Protein AF-A0AAW8KH61-F1 (afdb_monomer)

Foldseek 3Di:
DVVVVVVVVVVVVVVVDDDDDADDWDDDPPPDDDTDDDDDDDDDPPDPDDPVVVCRVVVD

Secondary structure (DSSP, 8-state):
-HHHHHHHHHHHHHHTPPP------PPPPTT----S-----PPPTT----HHHHHHHH--

Radius of gyration: 19.77 Å; Cα contacts (8 Å, |Δi|>4): 12; chains: 1; bounding box: 38×28×60 Å

Sequence (60 aa):
MMRRVNILCSFALLFASHTSLAVTYPLPPEGSRLVGQSLTVTVPDHNTQPLETFAAQYGQ

pLDDT: mean 88.94, std 8.31, range [59.94, 97.5]

Mean predicted aligned error: 7.24 Å

Structure (mmCIF, N/CA/C/O backbone):
data_AF-A0AAW8KH61-F1
#
_entry.id   AF-A0AAW8KH61-F1
#
loop_
_atom_site.group_PDB
_atom_site.id
_atom_site.type_symbol
_atom_site.label_atom_id
_atom_site.label_alt_id
_atom_site.label_comp_id
_atom_site.label_asym_id
_atom_site.label_entity_id
_atom_site.label_seq_id
_atom_site.pdbx_PDB_ins_code
_atom_site.Cartn_x
_atom_site.Cartn_y
_atom_site.Cartn_z
_atom_site.occupancy
_atom_site.B_iso_or_equiv
_atom_site.auth_seq_id
_atom_site.auth_comp_id
_atom_site.auth_asym_id
_atom_site.auth_atom_id
_atom_site.pdbx_PDB_model_num
ATOM 1 N N . MET A 1 1 ? 19.950 20.222 34.420 1.00 63.72 1 MET A N 1
ATOM 2 C CA . MET A 1 1 ? 18.578 19.687 34.262 1.00 63.72 1 MET A CA 1
ATOM 3 C C . MET A 1 1 ? 18.070 19.815 32.820 1.00 63.72 1 MET A C 1
ATOM 5 O O . MET A 1 1 ? 17.812 18.794 32.199 1.00 63.72 1 MET A O 1
ATOM 9 N N . MET A 1 2 ? 18.025 21.027 32.248 1.00 78.50 2 MET A N 1
ATOM 10 C CA . MET A 1 2 ? 17.394 21.312 30.941 1.00 78.50 2 MET A CA 1
ATOM 11 C C . MET A 1 2 ? 17.963 20.532 29.740 1.00 78.50 2 MET A C 1
ATOM 13 O O . MET A 1 2 ? 17.202 20.072 28.901 1.00 78.50 2 MET A O 1
ATOM 17 N N . ARG A 1 3 ? 19.282 20.284 29.676 1.00 84.12 3 ARG A N 1
ATOM 18 C CA . ARG A 1 3 ? 19.895 19.527 28.562 1.00 84.12 3 ARG A CA 1
ATOM 19 C C . ARG A 1 3 ? 19.375 18.088 28.440 1.00 84.12 3 ARG A C 1
ATOM 21 O O . ARG A 1 3 ? 19.196 17.605 27.332 1.00 84.12 3 ARG A O 1
ATOM 28 N N . ARG A 1 4 ? 19.127 17.408 29.566 1.00 85.25 4 ARG A N 1
ATOM 29 C CA . ARG A 1 4 ? 18.595 16.032 29.565 1.00 85.25 4 ARG A CA 1
ATOM 30 C C . ARG A 1 4 ? 17.129 16.008 29.135 1.00 85.25 4 ARG A C 1
ATOM 32 O O . ARG A 1 4 ? 16.743 15.127 28.381 1.00 85.25 4 ARG A O 1
ATOM 39 N N . VAL A 1 5 ? 16.357 17.009 29.562 1.00 88.00 5 VAL A N 1
ATOM 40 C CA . VAL A 1 5 ? 14.950 17.179 29.170 1.00 88.00 5 VAL A CA 1
ATOM 41 C C . VAL A 1 5 ? 14.836 17.438 27.670 1.00 88.00 5 VAL A C 1
ATOM 43 O O . VAL A 1 5 ? 14.068 16.756 27.010 1.00 88.00 5 VAL A O 1
ATOM 46 N N . ASN A 1 6 ? 15.663 18.323 27.106 1.00 87.38 6 ASN A N 1
ATOM 47 C CA . ASN A 1 6 ? 15.646 18.584 25.666 1.00 87.38 6 ASN A CA 1
ATOM 48 C C . ASN A 1 6 ? 15.979 17.334 24.848 1.00 87.38 6 ASN A C 1
ATOM 50 O O . ASN A 1 6 ? 15.302 17.069 23.868 1.00 87.38 6 ASN A O 1
ATOM 54 N N . ILE A 1 7 ? 16.973 16.543 25.268 1.00 92.50 7 ILE A N 1
ATOM 55 C CA . ILE A 1 7 ? 17.318 15.286 24.587 1.00 92.50 7 ILE A CA 1
ATOM 56 C C . ILE A 1 7 ? 16.136 14.310 24.628 1.00 92.50 7 ILE A C 1
ATOM 58 O O . ILE A 1 7 ? 15.770 13.754 23.597 1.00 92.50 7 ILE A O 1
ATOM 62 N N . LEU A 1 8 ? 15.510 14.136 25.795 1.00 94.06 8 LEU A N 1
ATOM 63 C CA . LEU A 1 8 ? 14.331 13.278 25.938 1.00 94.06 8 LEU A CA 1
ATOM 64 C C . LEU A 1 8 ? 13.163 13.765 25.067 1.00 94.06 8 LEU A C 1
ATOM 66 O O . LEU A 1 8 ? 12.546 12.957 24.381 1.00 94.06 8 LEU A O 1
ATOM 70 N N . CYS A 1 9 ? 12.904 15.074 25.030 1.00 91.62 9 CYS A N 1
ATOM 71 C CA . CYS A 1 9 ? 11.893 15.676 24.162 1.00 91.62 9 CYS A CA 1
ATOM 72 C C . CYS A 1 9 ? 12.210 15.478 22.673 1.00 91.62 9 CYS A C 1
ATOM 74 O O . CYS A 1 9 ? 11.318 15.123 21.911 1.00 91.62 9 CYS A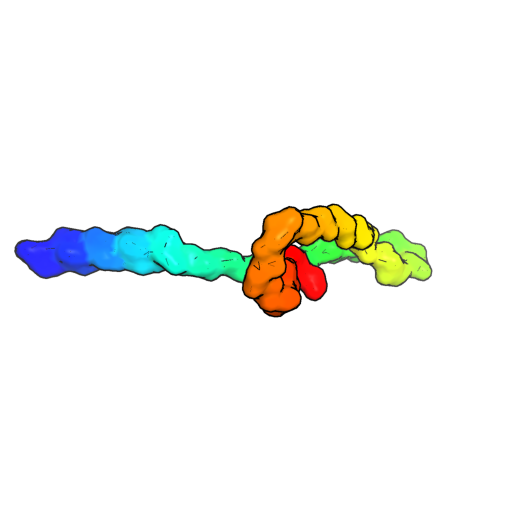 O 1
ATOM 76 N N . SER A 1 10 ? 13.465 15.655 22.251 1.00 91.56 10 SER A N 1
ATOM 77 C CA . SER A 1 10 ? 13.889 15.409 20.869 1.00 91.56 10 SER A CA 1
ATOM 78 C C . SER A 1 10 ? 13.666 13.955 20.456 1.00 91.56 10 SER A C 1
ATOM 80 O O . SER A 1 10 ? 13.135 13.708 19.377 1.00 91.56 10 SER A O 1
ATOM 82 N N . PHE A 1 11 ? 14.016 12.996 21.319 1.00 93.81 11 PHE A N 1
ATOM 83 C CA . PHE A 1 11 ? 13.736 11.584 21.058 1.00 93.81 11 PHE A CA 1
ATOM 84 C C . PHE A 1 11 ? 12.232 11.307 21.001 1.00 93.81 11 PHE A C 1
ATOM 86 O O . PHE A 1 11 ? 11.781 10.645 20.072 1.00 93.81 11 PHE A O 1
AT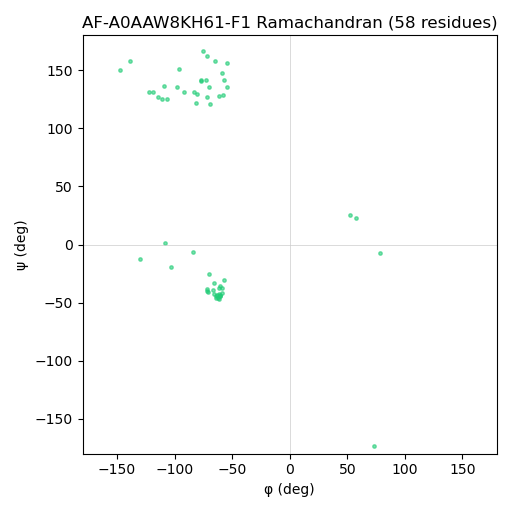OM 93 N N . ALA A 1 12 ? 11.446 11.853 21.933 1.00 93.31 12 ALA A N 1
ATOM 94 C CA . ALA A 1 12 ? 9.993 11.690 21.933 1.00 93.31 12 ALA A CA 1
ATOM 95 C C . ALA A 1 12 ? 9.348 12.212 20.637 1.00 93.31 12 ALA A C 1
ATOM 97 O O . ALA A 1 12 ? 8.494 11.540 20.067 1.00 93.31 12 ALA A O 1
ATOM 98 N N . LEU A 1 13 ? 9.795 13.367 20.134 1.00 92.00 13 LEU A N 1
ATOM 99 C CA . LEU A 1 13 ? 9.310 13.931 18.872 1.00 92.00 13 LEU A CA 1
ATOM 100 C C . LEU A 1 13 ? 9.696 13.075 17.661 1.00 92.00 13 LEU A C 1
ATOM 102 O O . LEU A 1 13 ? 8.877 12.895 16.765 1.00 92.00 13 LEU A O 1
ATOM 106 N N . LEU A 1 14 ? 10.911 12.520 17.639 1.00 90.00 14 LEU A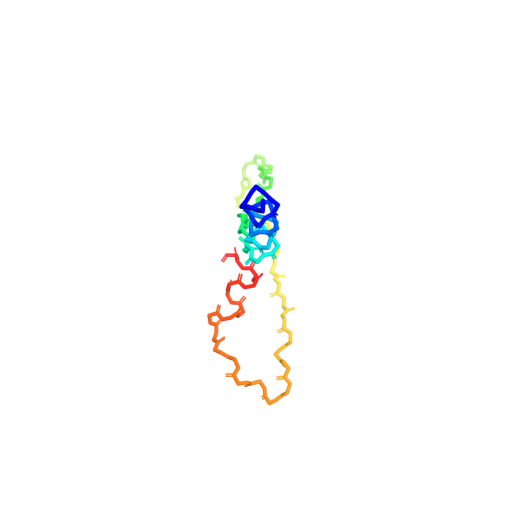 N 1
ATOM 107 C CA . LEU A 1 14 ? 11.348 11.630 16.563 1.00 90.00 14 LEU A CA 1
ATOM 108 C C . LEU A 1 14 ? 10.477 10.365 16.496 1.00 90.00 14 LEU A C 1
ATOM 110 O O . LEU A 1 14 ? 10.013 10.003 15.418 1.00 90.00 14 LEU A O 1
ATOM 114 N N . PHE A 1 15 ? 10.201 9.731 17.640 1.00 86.75 15 PHE A N 1
ATOM 115 C CA . PHE A 1 15 ? 9.347 8.536 17.703 1.00 86.75 15 PHE A CA 1
ATOM 116 C C . PHE A 1 15 ? 7.866 8.822 17.427 1.00 86.75 15 PHE A C 1
ATOM 118 O O . PHE A 1 15 ? 7.155 7.928 16.983 1.00 86.75 15 PHE A O 1
ATOM 125 N N . ALA A 1 16 ? 7.401 10.048 17.673 1.00 87.06 16 ALA A N 1
ATOM 126 C CA . ALA A 1 16 ? 6.034 10.468 17.372 1.00 87.06 16 ALA A CA 1
ATOM 127 C C . ALA A 1 16 ? 5.837 10.925 15.913 1.00 87.06 16 ALA A C 1
ATOM 129 O O . ALA A 1 16 ? 4.713 11.225 15.515 1.00 87.06 16 ALA A O 1
ATOM 130 N N . SER A 1 17 ? 6.908 11.024 15.118 1.00 82.50 17 SER A N 1
ATOM 131 C CA . SER A 1 17 ? 6.813 11.464 13.725 1.00 82.50 17 SER A CA 1
ATOM 132 C C . SER A 1 17 ? 6.275 10.362 12.805 1.00 82.50 17 SER A C 1
ATOM 134 O O . SER A 1 17 ? 6.614 9.189 12.947 1.00 82.50 17 SER A O 1
ATOM 136 N N . HIS A 1 18 ? 5.442 10.748 11.836 1.00 78.50 18 HIS A N 1
ATOM 137 C CA . HIS A 1 18 ? 4.976 9.854 10.776 1.00 78.50 18 HIS A CA 1
ATOM 138 C C . HIS A 1 18 ? 5.902 9.941 9.559 1.00 78.50 18 HIS A C 1
ATOM 140 O O . HIS A 1 18 ? 6.210 11.033 9.079 1.00 78.50 18 HIS A O 1
ATOM 146 N N . THR A 1 19 ? 6.320 8.789 9.035 1.00 72.38 19 THR A N 1
ATOM 147 C CA . THR A 1 19 ? 7.038 8.702 7.761 1.00 72.38 19 THR A CA 1
ATOM 148 C C . THR A 1 19 ? 6.037 8.710 6.605 1.00 72.38 19 THR A C 1
ATOM 150 O O . THR A 1 19 ? 5.059 7.969 6.615 1.00 72.38 19 THR A O 1
ATOM 153 N N . SER A 1 20 ? 6.280 9.548 5.597 1.00 70.62 20 SER A N 1
ATOM 154 C CA . SER A 1 20 ? 5.566 9.510 4.318 1.00 70.62 20 SER A CA 1
ATOM 155 C C . SER A 1 20 ? 6.537 9.035 3.245 1.00 70.62 20 SER A C 1
ATOM 157 O O . SER A 1 20 ? 7.631 9.587 3.113 1.00 70.62 20 SER A O 1
ATOM 159 N N . LEU A 1 21 ? 6.165 7.981 2.522 1.00 74.00 21 LEU A N 1
ATOM 160 C CA . LEU A 1 21 ? 6.949 7.425 1.426 1.00 74.00 21 LEU A CA 1
ATOM 161 C C . LEU A 1 21 ? 6.123 7.517 0.150 1.00 74.00 21 LEU A C 1
ATOM 163 O O . LEU A 1 21 ? 4.965 7.112 0.127 1.00 74.00 21 LEU A O 1
ATOM 167 N N . ALA A 1 22 ? 6.730 8.035 -0.914 1.00 79.31 22 ALA A N 1
ATOM 168 C CA . ALA A 1 22 ? 6.116 8.010 -2.232 1.00 79.31 22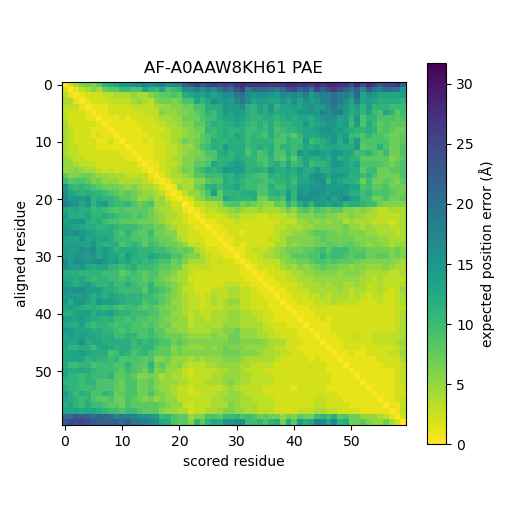 ALA A CA 1
ATOM 169 C C . ALA A 1 22 ? 6.240 6.610 -2.843 1.00 79.31 22 ALA A C 1
ATOM 171 O O . ALA A 1 22 ? 7.288 5.960 -2.740 1.00 79.31 22 ALA A O 1
ATOM 172 N N . VAL A 1 23 ? 5.191 6.163 -3.532 1.00 84.25 23 VAL A N 1
ATOM 173 C CA . VAL A 1 23 ? 5.233 4.905 -4.275 1.00 84.25 23 VAL A CA 1
ATOM 174 C C . VAL A 1 23 ? 6.161 5.072 -5.476 1.00 84.25 23 VAL A C 1
ATOM 176 O O . VAL A 1 23 ? 5.962 5.938 -6.324 1.00 84.25 23 VAL A O 1
ATOM 179 N N . THR A 1 24 ? 7.207 4.248 -5.532 1.00 89.00 24 THR A N 1
ATOM 180 C CA . THR A 1 24 ? 8.193 4.273 -6.617 1.00 89.00 24 THR A CA 1
ATOM 181 C C . THR A 1 24 ? 7.984 3.074 -7.523 1.00 89.00 24 THR A C 1
ATOM 183 O O . THR A 1 24 ? 8.036 1.932 -7.066 1.00 89.00 24 THR A O 1
ATOM 186 N N . TYR A 1 25 ? 7.804 3.332 -8.816 1.00 89.75 25 TYR A N 1
ATOM 187 C CA . TYR A 1 25 ? 7.773 2.294 -9.837 1.00 89.75 25 TYR A CA 1
ATOM 188 C C . TYR A 1 25 ? 9.029 2.366 -10.711 1.00 89.75 25 TYR A C 1
ATOM 190 O O . TYR A 1 25 ? 9.429 3.466 -11.101 1.00 89.75 25 TYR A O 1
ATOM 198 N N . PRO A 1 26 ? 9.665 1.225 -11.034 1.00 91.56 26 PRO A N 1
ATOM 199 C CA . PRO A 1 26 ? 10.787 1.209 -11.961 1.00 91.56 26 PRO A CA 1
ATOM 200 C C . PRO A 1 26 ? 10.333 1.621 -13.366 1.00 91.56 26 PRO A C 1
ATOM 202 O O . PRO A 1 26 ? 9.160 1.487 -13.723 1.00 91.56 26 PRO A O 1
ATOM 205 N N . LEU A 1 27 ? 11.284 2.092 -14.175 1.00 94.75 27 LEU A N 1
ATOM 206 C CA . LEU A 1 27 ? 11.022 2.426 -15.570 1.00 94.75 27 LEU A CA 1
ATOM 207 C C . LEU A 1 27 ? 10.556 1.165 -16.326 1.00 94.75 27 LEU A C 1
ATOM 209 O O . LEU A 1 27 ? 11.245 0.141 -16.261 1.00 94.75 27 LEU A O 1
ATOM 213 N N . PRO A 1 28 ? 9.413 1.212 -17.033 1.00 94.00 28 PRO A N 1
ATOM 214 C CA . PRO A 1 28 ? 8.940 0.067 -17.794 1.00 94.00 28 PRO A CA 1
ATOM 215 C C . PRO A 1 28 ? 9.811 -0.169 -19.044 1.00 94.00 28 PRO A C 1
ATOM 217 O O . PRO A 1 28 ? 10.528 0.736 -19.480 1.00 94.00 28 PRO A O 1
ATOM 220 N N . PRO A 1 29 ? 9.741 -1.369 -19.651 1.00 94.00 29 PRO A N 1
ATOM 221 C CA . PRO A 1 29 ? 10.408 -1.661 -20.918 1.00 94.00 29 PRO A CA 1
ATOM 222 C C . PRO A 1 29 ? 10.037 -0.671 -22.028 1.00 94.00 29 PRO A C 1
ATOM 224 O O . PRO A 1 29 ? 8.958 -0.074 -22.011 1.00 94.00 29 PRO A O 1
ATOM 227 N N . GLU A 1 30 ? 10.906 -0.534 -23.031 1.00 94.75 30 GLU A N 1
ATOM 228 C CA . GLU A 1 30 ? 10.659 0.358 -24.165 1.00 94.75 30 GLU A CA 1
ATOM 229 C C . GLU A 1 30 ? 9.314 0.043 -24.847 1.00 94.75 30 GLU A C 1
ATOM 231 O O . GLU A 1 30 ? 8.936 -1.113 -25.035 1.00 94.75 30 GLU A O 1
ATOM 236 N N . GLY A 1 31 ? 8.548 1.093 -25.154 1.00 94.56 31 GLY A N 1
ATOM 237 C CA . GLY A 1 31 ? 7.197 0.979 -25.711 1.00 94.56 31 GLY A CA 1
ATOM 238 C C . GLY A 1 31 ? 6.097 0.631 -24.697 1.00 94.56 31 GLY A C 1
ATOM 239 O O . GLY A 1 31 ? 4.918 0.709 -25.042 1.00 94.56 31 GLY A O 1
ATOM 240 N N . SER A 1 32 ? 6.440 0.312 -23.445 1.00 94.00 32 SER A N 1
ATOM 241 C CA . SE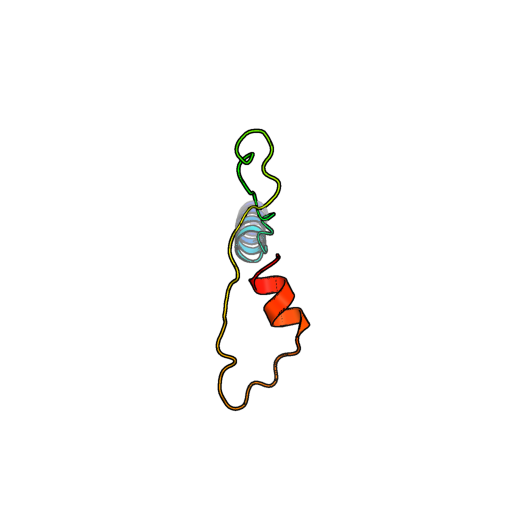R A 1 32 ? 5.476 0.022 -22.376 1.00 94.00 32 SER A CA 1
ATOM 242 C C . SER A 1 32 ? 5.195 1.248 -21.500 1.00 94.00 32 SER A C 1
ATOM 244 O O . SER A 1 32 ? 6.032 2.132 -21.338 1.00 94.00 32 SER A O 1
ATOM 246 N N . ARG A 1 33 ? 3.987 1.308 -20.924 1.00 93.19 33 ARG A N 1
ATOM 247 C CA . ARG A 1 33 ? 3.552 2.388 -20.008 1.00 93.19 33 ARG A CA 1
ATOM 248 C C . ARG A 1 33 ? 2.938 1.887 -18.702 1.00 93.19 33 ARG A C 1
ATOM 250 O O . ARG A 1 33 ? 2.712 2.680 -17.797 1.00 93.19 33 ARG A O 1
ATOM 257 N N . LEU A 1 34 ? 2.632 0.593 -18.624 1.00 92.94 34 LEU A N 1
ATOM 258 C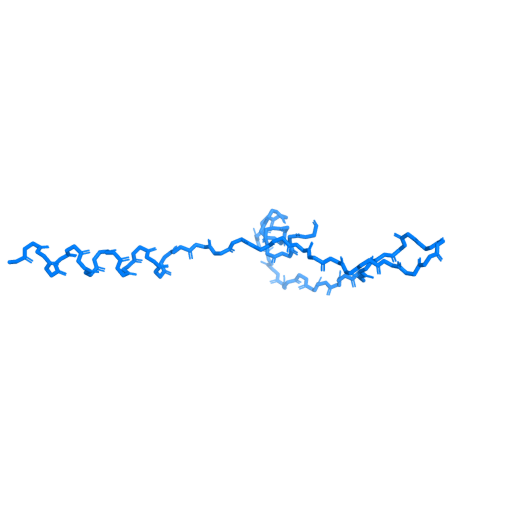 CA . LEU A 1 34 ? 2.034 -0.013 -17.441 1.00 92.94 34 LEU A CA 1
ATOM 259 C C . LEU A 1 34 ? 3.122 -0.295 -16.407 1.00 92.94 34 LEU A C 1
ATOM 261 O O . LEU A 1 34 ? 4.142 -0.904 -16.726 1.00 92.94 34 LEU A O 1
ATOM 265 N N . VAL A 1 35 ? 2.879 0.145 -15.178 1.00 92.50 35 VAL A N 1
ATOM 266 C CA . VAL A 1 35 ? 3.738 -0.072 -14.014 1.00 92.50 35 VAL A CA 1
ATOM 267 C C . VAL A 1 35 ? 2.878 -0.395 -12.795 1.00 92.50 35 VAL A C 1
ATOM 269 O O . VAL A 1 35 ? 1.701 -0.041 -12.754 1.00 92.50 35 VAL A O 1
ATOM 272 N N . GLY A 1 36 ? 3.471 -1.044 -11.795 1.00 90.38 36 GLY A N 1
ATOM 273 C CA . GLY A 1 36 ? 2.777 -1.381 -10.555 1.00 90.38 36 GLY A CA 1
ATOM 274 C C . GLY A 1 36 ? 1.767 -2.520 -10.688 1.00 90.38 36 GLY A C 1
ATOM 275 O O . GLY A 1 36 ? 1.691 -3.205 -11.708 1.00 90.38 36 GLY A O 1
ATOM 276 N N . GLN A 1 37 ? 1.027 -2.751 -9.603 1.00 90.69 37 GLN A N 1
ATOM 277 C CA . GLN A 1 37 ? 0.003 -3.791 -9.483 1.00 90.69 37 GLN A CA 1
ATOM 278 C C . GLN A 1 37 ? -1.122 -3.297 -8.565 1.00 90.69 37 GLN A C 1
ATOM 280 O O . GLN A 1 37 ? -0.876 -2.507 -7.651 1.00 90.69 37 GLN A O 1
ATOM 285 N N . SER A 1 38 ? -2.348 -3.767 -8.801 1.00 91.69 38 SER A N 1
ATOM 286 C CA . SER A 1 38 ? -3.494 -3.445 -7.948 1.00 91.69 38 SER A CA 1
ATOM 287 C C . SER A 1 38 ? -3.376 -4.125 -6.588 1.00 91.69 38 SER A C 1
ATOM 289 O O . SER A 1 38 ? -3.084 -5.319 -6.506 1.00 91.69 38 SER A O 1
ATOM 291 N N . LEU A 1 39 ? -3.664 -3.374 -5.528 1.00 90.88 39 LEU A N 1
ATOM 292 C CA . LEU A 1 39 ? -3.813 -3.898 -4.177 1.00 90.88 39 LEU A CA 1
ATOM 293 C C . LEU A 1 39 ? -5.299 -4.104 -3.868 1.00 90.88 39 LEU A C 1
ATOM 295 O O . LEU A 1 39 ? -6.126 -3.236 -4.137 1.00 90.88 39 LEU A O 1
ATOM 299 N N . THR A 1 40 ? -5.641 -5.243 -3.275 1.00 94.81 40 THR A N 1
ATOM 300 C CA . THR A 1 40 ? -6.978 -5.491 -2.727 1.00 94.81 40 THR A CA 1
ATOM 301 C C . THR A 1 40 ? -6.870 -5.626 -1.220 1.00 94.81 40 THR A C 1
ATOM 303 O O . THR A 1 40 ? -6.066 -6.410 -0.720 1.00 94.81 40 THR A O 1
ATOM 306 N N . VAL A 1 41 ? -7.678 -4.851 -0.502 1.00 93.06 41 VAL A N 1
ATOM 307 C CA . VAL A 1 41 ? -7.691 -4.816 0.960 1.00 93.06 41 VAL A CA 1
ATOM 308 C C . VAL A 1 41 ? -9.091 -5.158 1.439 1.00 93.06 41 VAL A C 1
ATOM 310 O O . VAL A 1 41 ? -10.073 -4.595 0.958 1.00 93.06 41 VAL A O 1
ATOM 313 N N . THR A 1 42 ? -9.179 -6.074 2.397 1.00 96.19 42 THR A N 1
ATOM 314 C CA . THR A 1 42 ? -10.434 -6.377 3.082 1.00 96.19 42 THR A CA 1
ATOM 315 C C . THR A 1 42 ? -10.664 -5.340 4.171 1.00 96.19 42 THR A C 1
ATOM 317 O O . THR A 1 42 ? -9.838 -5.191 5.071 1.00 96.19 42 THR A O 1
ATOM 320 N N . VAL A 1 43 ? -11.790 -4.631 4.103 1.00 95.81 43 VAL A N 1
ATOM 321 C CA . VAL A 1 43 ? -12.214 -3.732 5.180 1.00 95.81 43 VAL A CA 1
ATOM 322 C C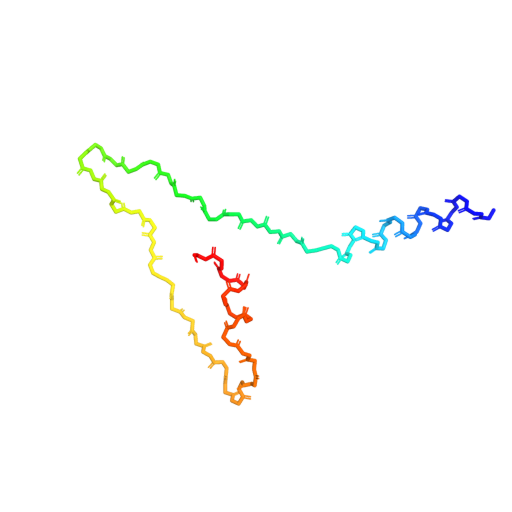 . VAL A 1 43 ? -12.684 -4.587 6.363 1.00 95.81 43 VAL A C 1
ATOM 324 O O . VAL A 1 43 ? -13.526 -5.460 6.154 1.00 95.81 43 VAL A O 1
ATOM 327 N N . PRO A 1 44 ? -12.160 -4.374 7.585 1.00 96.44 44 PRO A N 1
ATOM 328 C CA . PRO A 1 44 ? -12.599 -5.120 8.760 1.00 96.44 44 PRO A CA 1
ATOM 329 C C . PRO A 1 44 ? -14.098 -4.962 9.033 1.00 96.44 44 PRO A C 1
ATOM 331 O O . PRO A 1 44 ? -14.670 -3.889 8.810 1.00 96.44 44 PRO A O 1
ATOM 334 N N . ASP A 1 45 ? -14.719 -6.007 9.579 1.00 97.25 45 ASP A N 1
ATOM 335 C CA . ASP A 1 45 ? -16.116 -5.949 10.009 1.00 97.25 45 ASP A CA 1
ATOM 336 C C . ASP A 1 45 ? -16.328 -4.830 11.039 1.00 97.25 45 ASP A C 1
ATOM 338 O O . ASP A 1 45 ? -15.486 -4.580 11.904 1.00 97.25 45 ASP A O 1
A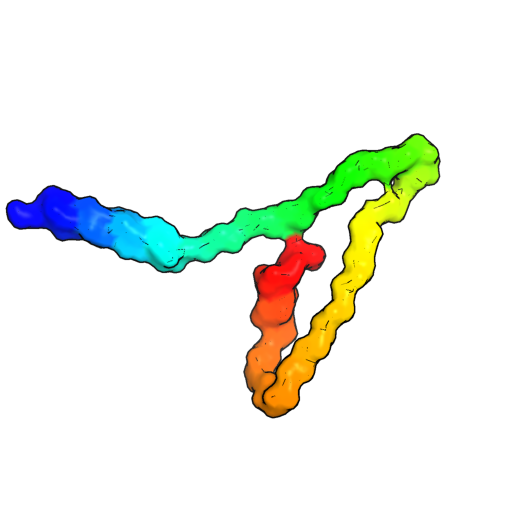TOM 342 N N . HIS A 1 46 ? -17.468 -4.143 10.935 1.00 97.31 46 HIS A N 1
ATOM 343 C CA . HIS A 1 46 ? -17.830 -2.994 11.778 1.00 97.31 46 HIS A CA 1
ATOM 344 C C . HIS A 1 46 ? -16.833 -1.818 11.743 1.00 97.31 46 HIS A C 1
ATOM 346 O O . HIS A 1 46 ? -16.808 -1.004 12.669 1.00 97.31 46 HIS A O 1
ATOM 352 N N . ASN A 1 47 ? -16.031 -1.687 10.680 1.00 96.62 47 ASN A N 1
ATOM 353 C CA . ASN A 1 47 ? -15.139 -0.545 10.504 1.00 96.62 47 ASN A CA 1
ATOM 354 C C . ASN A 1 47 ? -15.904 0.791 10.507 1.00 96.62 47 ASN A C 1
ATOM 356 O O . ASN A 1 47 ? -16.829 1.000 9.724 1.00 96.62 47 ASN A O 1
ATOM 360 N N . THR A 1 48 ? -15.444 1.722 11.339 1.00 97.50 48 THR A N 1
ATOM 361 C CA . THR A 1 48 ? -15.943 3.105 11.412 1.00 97.50 48 THR A CA 1
ATOM 362 C C . THR A 1 48 ? -14.949 4.124 10.857 1.00 97.50 48 THR A C 1
ATOM 364 O O . THR A 1 48 ? -15.216 5.325 10.889 1.00 97.50 48 THR A O 1
ATOM 367 N N . GLN A 1 49 ? -13.797 3.666 10.357 1.00 97.31 49 GLN A N 1
ATOM 368 C CA . GLN A 1 49 ? -12.780 4.547 9.796 1.00 97.31 49 GLN A CA 1
ATOM 369 C C . GLN A 1 49 ? -13.230 5.101 8.441 1.00 97.31 49 GLN A C 1
ATOM 371 O O . GLN A 1 49 ? -13.816 4.355 7.647 1.00 97.31 49 GLN A O 1
ATOM 376 N N . PRO A 1 50 ? -12.933 6.378 8.157 1.00 96.94 50 PRO A N 1
ATOM 377 C CA . PRO A 1 50 ? -13.258 6.997 6.885 1.00 96.94 50 PRO A CA 1
ATOM 378 C C . PRO A 1 50 ? -12.306 6.520 5.774 1.00 96.94 50 PRO A C 1
ATOM 380 O O . PRO A 1 50 ? -11.265 5.909 6.034 1.00 96.94 50 PRO A O 1
ATOM 383 N N . LEU A 1 51 ? -12.657 6.799 4.517 1.00 94.12 51 LEU A N 1
ATOM 384 C CA . LEU A 1 51 ? -11.887 6.353 3.348 1.00 94.12 51 LEU A CA 1
ATOM 385 C C . LEU A 1 51 ? -10.452 6.904 3.359 1.00 94.12 51 LEU A C 1
ATOM 387 O O . LEU A 1 51 ? -9.508 6.212 2.975 1.00 94.12 51 LEU A O 1
ATOM 391 N N . GLU A 1 52 ? -10.288 8.129 3.848 1.00 94.38 52 GLU A N 1
ATOM 392 C CA . GLU A 1 52 ? -9.022 8.846 3.958 1.00 94.38 52 GLU A CA 1
ATOM 393 C C . GLU A 1 52 ? -7.995 8.070 4.785 1.00 94.38 52 GLU A C 1
ATOM 395 O O . GLU A 1 52 ? -6.802 8.148 4.499 1.00 94.38 52 GLU A O 1
ATOM 400 N N . THR A 1 53 ? -8.435 7.276 5.767 1.00 92.88 53 THR A N 1
ATOM 401 C CA . THR A 1 53 ? -7.530 6.445 6.568 1.00 92.88 53 THR A CA 1
ATOM 402 C C . THR A 1 53 ? -6.867 5.361 5.722 1.00 92.88 53 THR A C 1
ATOM 404 O O . THR A 1 53 ? -5.656 5.166 5.811 1.00 92.88 53 THR A O 1
ATOM 407 N N . PHE A 1 54 ? -7.624 4.705 4.842 1.00 91.75 54 PHE A N 1
ATOM 408 C CA . PHE A 1 54 ? -7.082 3.699 3.928 1.00 91.75 54 PHE A CA 1
ATOM 409 C C . PHE A 1 54 ? -6.218 4.348 2.840 1.00 91.75 54 PHE A C 1
ATOM 411 O O . PHE A 1 54 ? -5.138 3.847 2.530 1.00 91.75 54 PHE A O 1
ATOM 418 N N . ALA A 1 55 ? -6.648 5.493 2.302 1.00 90.31 55 ALA A N 1
ATOM 419 C CA . ALA A 1 55 ? -5.874 6.239 1.311 1.00 90.31 55 ALA A CA 1
ATOM 420 C C . ALA A 1 55 ? -4.512 6.686 1.868 1.00 90.31 55 ALA A C 1
ATOM 422 O O . ALA A 1 55 ? -3.490 6.493 1.216 1.00 90.31 55 ALA A O 1
ATOM 423 N N . ALA A 1 56 ? -4.477 7.208 3.097 1.00 88.44 56 ALA A N 1
ATOM 424 C CA . ALA A 1 56 ? -3.238 7.608 3.760 1.00 88.44 56 ALA A CA 1
ATOM 425 C C . ALA A 1 56 ? -2.317 6.417 4.068 1.00 88.44 56 ALA A C 1
ATOM 427 O O . ALA A 1 56 ? -1.097 6.560 4.030 1.00 88.44 56 ALA A O 1
ATOM 428 N N . GLN A 1 57 ? -2.889 5.247 4.366 1.00 87.75 57 GLN A N 1
ATOM 429 C CA . GLN A 1 57 ? -2.121 4.040 4.659 1.00 87.75 57 GLN A CA 1
ATOM 430 C C . GLN A 1 57 ? -1.454 3.442 3.413 1.00 87.75 57 GLN A C 1
ATOM 432 O O . GLN A 1 57 ? -0.324 2.965 3.507 1.00 87.75 57 GLN A O 1
ATOM 437 N N . TYR A 1 58 ? -2.147 3.434 2.270 1.00 88.12 58 TYR A N 1
ATOM 438 C CA . TYR A 1 58 ? -1.667 2.755 1.059 1.00 88.12 58 TYR A CA 1
ATOM 439 C C . TYR A 1 58 ? -1.085 3.692 -0.004 1.00 88.12 58 TYR A C 1
ATOM 441 O O . TYR A 1 58 ? -0.311 3.220 -0.832 1.00 88.12 58 TYR A O 1
ATOM 449 N N . GLY A 1 59 ? -1.397 4.992 0.048 1.00 69.88 59 GLY A N 1
ATOM 450 C CA . GLY A 1 59 ? -0.642 6.074 -0.593 1.00 69.88 59 GLY A CA 1
ATOM 451 C C . GLY A 1 59 ? -0.331 5.922 -2.086 1.00 69.88 59 GLY A C 1
ATOM 452 O O . GLY A 1 59 ? 0.679 6.471 -2.526 1.00 69.88 59 GLY A O 1
ATOM 453 N N . GLN A 1 60 ? -1.139 5.163 -2.838 1.00 59.94 60 GLN A N 1
ATOM 454 C CA . GLN A 1 60 ? -1.043 5.072 -4.302 1.00 59.94 60 GLN A CA 1
ATOM 455 C C . GLN A 1 60 ? -1.667 6.286 -4.985 1.00 59.94 60 GLN A C 1
ATOM 457 O O . GLN A 1 60 ? -2.689 6.795 -4.472 1.00 59.94 60 GLN A O 1
#

Solvent-accessible surface area (backbone atoms only — not comparable to full-at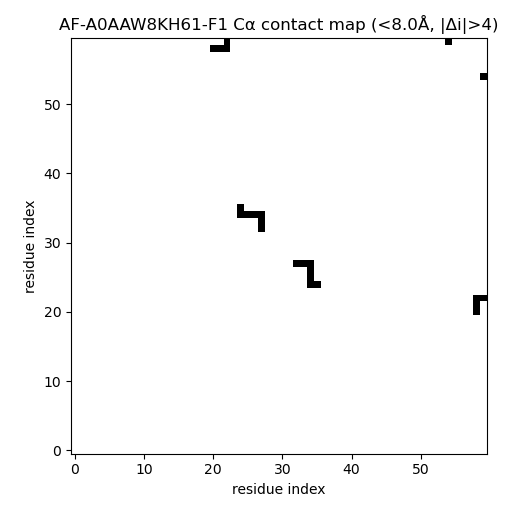om values): 4292 Å² total; per-residue (Å²): 114,67,72,62,51,52,52,52,51,52,51,52,52,60,73,69,55,82,88,85,74,80,79,80,70,75,86,54,59,90,98,55,84,77,70,84,78,91,85,86,80,84,79,62,87,90,66,83,75,60,71,64,60,56,49,69,73,66,49,121